Protein AF-A0AB33R6V7-F1 (afdb_monomer_lite)

Secondary structure (DSSP, 8-state):
-EEEE--SS-TTPPPEEEEETTTEEEEE-TT-EEE---TTSEEEEEETT--SPPEEEETT-EEEE---GGGGG--

Structure (mmCIF, N/CA/C/O backbone):
data_AF-A0AB33R6V7-F1
#
_entry.id   AF-A0AB33R6V7-F1
#
loop_
_atom_site.group_PDB
_atom_site.id
_atom_site.type_symbol
_atom_site.label_atom_id
_atom_site.label_alt_id
_atom_site.label_comp_id
_atom_site.label_asym_id
_atom_site.label_entity_id
_atom_site.label_seq_id
_atom_site.pdbx_PDB_ins_code
_atom_site.Cartn_x
_atom_site.Cartn_y
_atom_site.Cartn_z
_atom_site.occupancy
_atom_site.B_iso_or_equiv
_atom_site.auth_seq_id
_atom_site.auth_comp_id
_atom_site.auth_asym_id
_atom_site.auth_atom_id
_atom_site.pdbx_PDB_model_num
ATOM 1 N N . MET A 1 1 ? -10.764 6.854 -0.127 1.00 75.62 1 MET A N 1
ATOM 2 C CA . MET A 1 1 ? -9.357 7.342 -0.098 1.00 75.62 1 MET A CA 1
ATOM 3 C C . MET A 1 1 ? -8.636 7.117 -1.432 1.00 75.62 1 MET A C 1
ATOM 5 O O . MET A 1 1 ? -8.658 6.003 -1.941 1.00 75.62 1 MET A O 1
ATOM 9 N N . ASN A 1 2 ? -7.861 8.096 -1.936 1.00 78.62 2 ASN A N 1
ATOM 10 C CA . ASN A 1 2 ? -7.043 7.913 -3.151 1.00 78.62 2 ASN A CA 1
ATOM 11 C C . ASN A 1 2 ? -5.537 7.748 -2.855 1.00 78.62 2 ASN A C 1
ATOM 13 O O . ASN A 1 2 ? -4.900 8.622 -2.256 1.00 78.62 2 ASN A O 1
ATOM 17 N N . ILE A 1 3 ? -4.950 6.651 -3.337 1.00 79.25 3 ILE A N 1
ATOM 18 C CA . ILE A 1 3 ? -3.513 6.372 -3.251 1.00 79.25 3 ILE A CA 1
ATOM 19 C C . ILE A 1 3 ? -2.909 6.402 -4.648 1.00 79.25 3 ILE A C 1
ATOM 21 O O . ILE A 1 3 ? -3.319 5.647 -5.527 1.00 79.25 3 ILE A O 1
ATOM 25 N N . LYS A 1 4 ? -1.870 7.216 -4.844 1.00 81.88 4 LYS A N 1
ATOM 26 C CA . LYS A 1 4 ? -1.148 7.296 -6.117 1.00 81.88 4 LYS A CA 1
ATOM 27 C C . LYS A 1 4 ? 0.331 6.993 -5.937 1.00 81.88 4 LYS A C 1
ATOM 29 O O . LYS A 1 4 ? 0.992 7.551 -5.056 1.00 81.88 4 LYS A O 1
ATOM 34 N N . ARG A 1 5 ? 0.881 6.166 -6.827 1.00 76.62 5 ARG A N 1
ATOM 35 C CA . ARG A 1 5 ? 2.330 5.970 -6.931 1.00 76.62 5 ARG A CA 1
ATOM 36 C C . ARG A 1 5 ? 2.902 6.887 -8.000 1.00 76.62 5 ARG A C 1
ATOM 38 O O . ARG A 1 5 ? 2.512 6.824 -9.165 1.00 76.62 5 ARG A O 1
ATOM 45 N N . GLN A 1 6 ? 3.880 7.702 -7.618 1.00 76.00 6 GLN A N 1
ATOM 46 C CA . GLN A 1 6 ? 4.584 8.565 -8.560 1.00 76.00 6 GLN A CA 1
ATOM 47 C C . GLN A 1 6 ? 6.082 8.557 -8.272 1.00 76.00 6 GLN A C 1
ATOM 49 O O . GLN A 1 6 ? 6.574 9.194 -7.340 1.00 76.00 6 GLN A O 1
ATOM 54 N N . THR A 1 7 ? 6.822 7.849 -9.118 1.00 67.56 7 THR A N 1
ATOM 55 C CA . THR A 1 7 ? 8.276 7.712 -9.019 1.00 67.56 7 THR A CA 1
ATOM 56 C C . THR A 1 7 ? 8.939 8.522 -10.130 1.00 67.56 7 THR A C 1
ATOM 58 O O . THR A 1 7 ? 8.498 8.507 -11.282 1.00 67.56 7 THR A O 1
ATOM 61 N N . ARG A 1 8 ? 9.997 9.265 -9.783 1.00 64.06 8 ARG A N 1
ATOM 62 C CA . ARG A 1 8 ? 10.693 10.159 -10.726 1.00 64.06 8 ARG A CA 1
ATOM 63 C C . ARG A 1 8 ? 11.751 9.439 -11.566 1.00 64.06 8 ARG A C 1
ATOM 65 O O . ARG A 1 8 ? 12.031 9.878 -12.674 1.00 64.06 8 ARG A O 1
ATOM 72 N N . LEU A 1 9 ? 12.347 8.369 -11.037 1.00 57.47 9 LEU A N 1
ATOM 73 C CA . LEU A 1 9 ? 13.565 7.764 -11.589 1.00 57.47 9 LEU A CA 1
ATOM 74 C C . LEU A 1 9 ? 13.367 6.380 -12.218 1.00 57.47 9 LEU A C 1
ATOM 76 O O . LEU A 1 9 ? 14.173 6.000 -13.060 1.00 57.47 9 LEU A O 1
ATOM 80 N N . VAL A 1 10 ? 12.304 5.640 -11.883 1.00 55.16 10 VAL A N 1
ATOM 81 C CA . VAL A 1 10 ? 12.130 4.259 -12.362 1.00 55.16 10 VAL A CA 1
ATOM 82 C C . VAL A 1 10 ? 10.871 4.160 -13.224 1.00 55.16 10 VAL A C 1
ATOM 84 O O . VAL A 1 10 ? 9.766 3.878 -12.764 1.00 55.16 10 VAL A O 1
ATOM 87 N N . ARG A 1 11 ? 11.038 4.433 -14.523 1.00 50.53 11 ARG A N 1
ATOM 88 C CA . ARG A 1 11 ? 9.983 4.277 -15.545 1.00 50.53 11 ARG A CA 1
ATOM 89 C C . ARG A 1 11 ? 9.587 2.801 -15.754 1.00 50.53 11 ARG A C 1
ATOM 91 O O . ARG A 1 11 ? 8.489 2.539 -16.218 1.00 50.53 11 ARG A O 1
ATOM 98 N N . MET A 1 12 ? 10.461 1.866 -15.358 1.00 57.47 12 MET A N 1
ATOM 99 C CA . MET A 1 12 ? 10.259 0.409 -15.322 1.00 57.47 12 MET A CA 1
ATOM 100 C C . MET A 1 12 ? 10.573 -0.136 -13.917 1.00 57.47 12 MET A C 1
ATOM 102 O O . MET A 1 12 ? 11.576 -0.811 -13.704 1.00 57.47 12 MET A O 1
ATOM 106 N N . GLY A 1 13 ? 9.779 0.252 -12.920 1.00 62.19 13 GLY A N 1
ATOM 107 C CA . GLY A 1 13 ? 9.974 -0.169 -11.530 1.00 62.19 13 GLY A CA 1
ATOM 108 C C . GLY A 1 13 ? 9.088 -1.353 -11.160 1.00 62.19 13 GLY A C 1
ATOM 109 O O . GLY A 1 13 ? 7.906 -1.362 -11.505 1.00 62.19 13 GLY A O 1
ATOM 110 N N . ALA A 1 14 ? 9.639 -2.313 -10.411 1.00 72.00 14 ALA A N 1
ATOM 111 C CA . ALA A 1 14 ? 8.867 -3.375 -9.768 1.00 72.00 14 ALA A CA 1
ATOM 112 C C . ALA A 1 14 ? 7.650 -2.790 -9.015 1.00 72.00 14 ALA A C 1
ATOM 114 O O . ALA A 1 14 ? 7.728 -1.660 -8.503 1.00 72.00 14 ALA A O 1
ATOM 115 N N . PRO A 1 15 ? 6.513 -3.506 -8.963 1.00 81.38 15 PRO A N 1
ATOM 116 C CA . PRO A 1 15 ? 5.327 -3.023 -8.271 1.00 81.38 15 PRO A CA 1
ATOM 117 C C . PRO A 1 15 ? 5.616 -2.827 -6.782 1.00 81.38 15 PRO A C 1
ATOM 119 O O . PRO A 1 15 ? 6.310 -3.628 -6.156 1.00 81.38 15 PRO A O 1
ATOM 122 N N . VAL A 1 16 ? 5.050 -1.772 -6.204 1.00 79.56 16 VAL A N 1
ATOM 123 C CA . VAL A 1 16 ? 5.083 -1.556 -4.757 1.00 79.56 16 VAL A CA 1
ATOM 124 C C . VAL A 1 16 ? 3.839 -2.198 -4.175 1.00 79.56 16 VAL A C 1
ATOM 126 O O . VAL A 1 16 ? 2.731 -1.891 -4.601 1.00 79.56 16 VAL A O 1
ATOM 129 N N . THR A 1 17 ? 4.016 -3.102 -3.215 1.00 85.25 17 THR A N 1
ATOM 130 C CA . THR A 1 17 ? 2.880 -3.679 -2.491 1.00 85.25 17 THR A CA 1
ATOM 131 C C . THR A 1 17 ? 2.575 -2.820 -1.274 1.00 85.25 17 THR A C 1
ATOM 133 O O . THR A 1 17 ? 3.451 -2.605 -0.440 1.00 85.25 17 THR A O 1
ATOM 136 N N . ILE A 1 18 ? 1.340 -2.357 -1.164 1.00 85.00 18 ILE A N 1
ATOM 137 C CA . ILE A 1 18 ? 0.808 -1.663 0.004 1.00 85.00 18 ILE A CA 1
ATOM 138 C C . ILE A 1 18 ? -0.071 -2.645 0.766 1.00 85.00 18 ILE A C 1
ATOM 140 O O . ILE A 1 18 ? -0.908 -3.313 0.160 1.00 85.00 18 ILE A O 1
ATOM 144 N N . PHE A 1 19 ? 0.118 -2.727 2.075 1.00 86.25 19 PHE A N 1
ATOM 145 C CA . PHE A 1 19 ? -0.822 -3.348 2.996 1.00 86.25 19 PHE A CA 1
ATOM 146 C C . PHE A 1 19 ? -1.771 -2.284 3.531 1.00 86.25 19 PHE A C 1
ATOM 148 O O . PHE A 1 19 ? -1.327 -1.218 3.958 1.00 86.25 19 PHE A O 1
ATOM 155 N N . ILE A 1 20 ? -3.061 -2.587 3.473 1.00 86.19 20 ILE A N 1
ATOM 156 C CA . ILE A 1 20 ? -4.165 -1.734 3.896 1.00 86.19 20 ILE A CA 1
ATOM 157 C C . ILE A 1 20 ? -4.868 -2.466 5.037 1.00 86.19 20 ILE A C 1
ATOM 159 O O . ILE A 1 20 ? -5.587 -3.449 4.821 1.00 86.19 20 ILE A O 1
ATOM 163 N N . GLY A 1 21 ? -4.580 -2.028 6.261 1.00 82.69 21 GLY A N 1
ATOM 164 C CA . GLY A 1 21 ? -4.929 -2.753 7.478 1.00 82.69 21 GLY A CA 1
ATOM 165 C C . GLY A 1 21 ? -4.366 -4.177 7.471 1.00 82.69 21 GLY A C 1
ATOM 166 O O . GLY A 1 21 ? -3.341 -4.459 6.848 1.00 82.69 21 GLY A O 1
ATOM 167 N N . ASP A 1 22 ? -5.081 -5.091 8.123 1.00 79.19 22 ASP A N 1
ATOM 168 C CA . ASP A 1 22 ? -4.641 -6.485 8.266 1.00 79.19 22 ASP A CA 1
ATOM 169 C C . ASP A 1 22 ? -5.114 -7.403 7.127 1.00 79.19 22 ASP A C 1
ATOM 171 O O . ASP A 1 22 ? -4.653 -8.539 7.002 1.00 79.19 22 ASP A O 1
ATOM 175 N N . LYS A 1 23 ? -6.067 -6.945 6.303 1.00 76.81 23 LYS A N 1
ATOM 176 C CA . LYS A 1 23 ? -6.825 -7.819 5.386 1.00 76.81 23 LYS A CA 1
ATOM 177 C C . LYS A 1 23 ? -6.600 -7.536 3.907 1.00 76.81 23 LYS A C 1
ATOM 179 O O . LYS A 1 23 ? -6.793 -8.436 3.090 1.00 76.81 23 LYS A O 1
ATOM 184 N N . HIS A 1 24 ? -6.185 -6.325 3.545 1.00 82.69 24 HIS A N 1
ATOM 185 C CA . HIS A 1 24 ? -6.079 -5.922 2.148 1.00 82.69 24 HIS A CA 1
ATOM 186 C C . HIS A 1 24 ? -4.630 -5.654 1.756 1.00 82.69 24 HIS A C 1
ATOM 188 O O . HIS A 1 24 ? -3.828 -5.118 2.516 1.00 82.69 24 HIS A O 1
ATOM 194 N N . LYS A 1 25 ? -4.283 -6.046 0.532 1.00 88.69 25 LYS A N 1
ATOM 195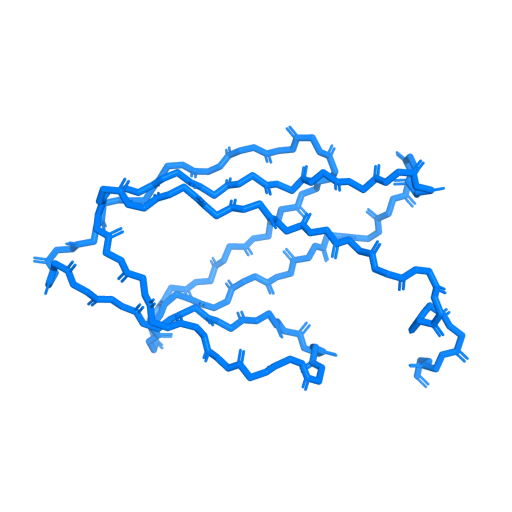 C CA . LYS A 1 25 ? -3.001 -5.714 -0.085 1.00 88.69 25 LYS A CA 1
ATOM 196 C C . LYS A 1 25 ? -3.225 -5.344 -1.539 1.00 88.69 25 LYS A C 1
ATOM 198 O O . LYS A 1 25 ? -4.002 -6.007 -2.224 1.00 88.69 25 LYS A O 1
ATOM 203 N N . ALA A 1 26 ? -2.522 -4.326 -2.009 1.00 85.69 26 ALA A N 1
ATOM 204 C CA . ALA A 1 26 ? -2.597 -3.871 -3.389 1.00 85.69 26 ALA A CA 1
ATOM 205 C C . ALA A 1 26 ? -1.196 -3.653 -3.954 1.00 85.69 26 ALA A C 1
ATOM 207 O O . ALA A 1 26 ? -0.310 -3.159 -3.260 1.00 85.69 26 ALA A O 1
ATOM 208 N N . ALA A 1 27 ? -0.991 -4.031 -5.211 1.00 86.44 27 ALA A N 1
ATOM 209 C CA . ALA A 1 27 ? 0.237 -3.756 -5.943 1.00 86.44 27 ALA A CA 1
ATOM 210 C C . ALA A 1 27 ? 0.025 -2.528 -6.837 1.00 86.44 27 ALA A C 1
ATOM 212 O O . ALA A 1 27 ? -0.906 -2.521 -7.634 1.00 86.44 27 ALA A O 1
ATOM 213 N N . LEU A 1 28 ? 0.883 -1.512 -6.708 1.00 83.31 28 LEU A N 1
ATOM 214 C CA . LEU A 1 28 ? 0.856 -0.302 -7.533 1.00 83.31 28 LEU A CA 1
ATOM 215 C C . LEU A 1 28 ? 2.108 -0.200 -8.403 1.00 83.31 28 LEU A C 1
ATOM 217 O O . LEU A 1 28 ? 3.243 -0.174 -7.896 1.00 83.31 28 LEU A O 1
ATOM 221 N N . TYR A 1 29 ? 1.911 -0.073 -9.711 1.00 83.12 29 TYR A N 1
ATOM 222 C CA . TYR A 1 29 ? 2.958 0.315 -10.648 1.00 83.12 29 TYR A CA 1
ATOM 223 C C . TYR A 1 29 ? 3.106 1.836 -10.697 1.00 83.12 29 TYR A C 1
ATOM 225 O O . TYR A 1 29 ? 2.324 2.597 -10.128 1.00 83.12 29 TYR A O 1
ATOM 233 N N . ASN A 1 30 ? 4.193 2.303 -11.306 1.00 81.88 30 ASN A N 1
ATOM 234 C CA . ASN A 1 30 ? 4.438 3.733 -11.414 1.00 81.88 30 ASN A CA 1
ATOM 235 C C . ASN A 1 30 ? 3.375 4.398 -12.301 1.00 81.88 30 ASN A C 1
ATOM 237 O O . ASN A 1 30 ? 3.227 4.020 -13.458 1.00 81.88 30 ASN A O 1
ATOM 241 N N . GLY A 1 31 ? 2.700 5.420 -11.775 1.00 80.44 31 GLY A N 1
ATOM 242 C CA . GLY A 1 31 ? 1.600 6.102 -12.455 1.00 80.44 31 GLY A CA 1
ATOM 243 C C . GLY A 1 31 ? 0.219 5.572 -12.075 1.00 80.44 31 GLY A C 1
ATOM 244 O O . GLY A 1 31 ? -0.756 6.282 -12.320 1.00 80.44 31 GLY A O 1
ATOM 245 N N . ASP A 1 32 ? 0.139 4.410 -11.420 1.00 83.50 32 ASP A N 1
ATOM 246 C CA . ASP A 1 32 ? -1.131 3.862 -10.958 1.00 83.50 32 ASP A CA 1
ATOM 247 C C . ASP A 1 32 ? -1.713 4.697 -9.817 1.00 83.50 32 ASP A C 1
ATOM 249 O O . ASP A 1 32 ? -1.008 5.212 -8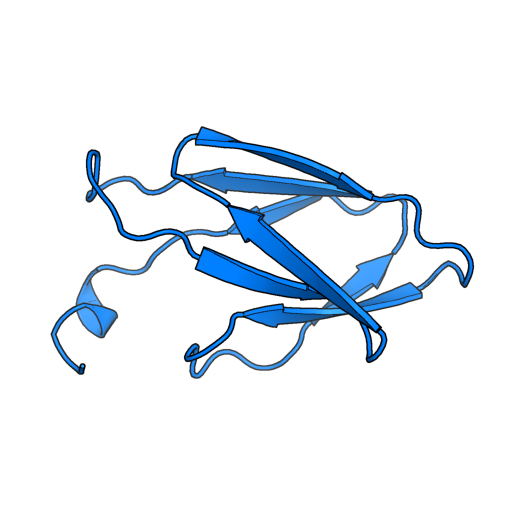.934 1.00 83.50 32 ASP A O 1
ATOM 253 N N . SER A 1 33 ? -3.038 4.772 -9.834 1.00 82.94 33 SER A N 1
ATOM 254 C CA . SER A 1 33 ? -3.865 5.275 -8.749 1.00 82.94 33 SER A CA 1
ATOM 255 C C . SER A 1 33 ? -4.869 4.209 -8.347 1.00 82.94 33 SER A C 1
ATOM 257 O O . SER A 1 33 ? -5.461 3.561 -9.209 1.00 82.94 33 SER A O 1
ATOM 259 N N . LEU A 1 34 ? -5.093 4.079 -7.051 1.00 83.38 34 LEU A N 1
ATOM 260 C CA . LEU A 1 34 ? -6.075 3.185 -6.471 1.00 83.38 34 LEU A CA 1
ATOM 261 C C . LEU A 1 34 ? -7.006 3.999 -5.585 1.00 83.38 34 LEU A C 1
ATOM 263 O O . LEU A 1 34 ? -6.541 4.780 -4.755 1.00 83.38 34 LEU A O 1
ATOM 267 N N . ASP A 1 35 ? -8.303 3.799 -5.780 1.00 82.94 35 ASP A N 1
ATOM 268 C CA . ASP A 1 35 ? -9.326 4.270 -4.857 1.00 82.94 35 ASP A CA 1
ATOM 269 C C . ASP A 1 35 ? -9.715 3.119 -3.934 1.00 82.94 35 ASP A C 1
ATOM 271 O O . ASP A 1 35 ? -9.924 1.992 -4.394 1.00 82.94 35 ASP A O 1
ATOM 275 N N . ILE A 1 36 ? -9.737 3.390 -2.637 1.00 78.25 36 ILE A N 1
ATOM 276 C CA . ILE A 1 36 ? -10.087 2.419 -1.604 1.00 78.25 36 ILE A CA 1
ATOM 277 C C . ILE A 1 36 ? -11.111 3.077 -0.703 1.00 78.25 36 ILE A C 1
ATOM 279 O O . ILE A 1 36 ? -10.814 4.115 -0.116 1.00 78.25 36 ILE A O 1
ATOM 283 N N . ASP A 1 37 ? -12.261 2.436 -0.544 1.00 77.94 37 ASP A N 1
ATOM 284 C CA . ASP A 1 37 ? -13.213 2.795 0.500 1.00 77.94 37 ASP A CA 1
ATOM 285 C C . ASP A 1 37 ? -12.733 2.208 1.831 1.00 77.94 37 ASP A C 1
ATOM 287 O O . ASP A 1 37 ? -12.498 0.997 1.937 1.00 77.94 37 ASP A O 1
ATOM 291 N N . LEU A 1 38 ? -12.549 3.063 2.839 1.00 78.56 38 LEU A N 1
ATOM 292 C CA . LEU A 1 38 ? -12.136 2.659 4.181 1.00 78.56 38 LEU A CA 1
ATOM 293 C C . LEU A 1 38 ? -13.377 2.554 5.087 1.00 78.56 38 LEU A C 1
ATOM 295 O O . LEU A 1 38 ? -13.792 3.555 5.671 1.00 78.56 38 LEU A O 1
ATOM 299 N N . PRO A 1 39 ? -13.968 1.354 5.267 1.00 68.62 39 PRO A N 1
ATOM 300 C CA . PRO A 1 39 ? -15.254 1.202 5.956 1.00 68.62 39 PRO A CA 1
ATOM 301 C C . PRO A 1 39 ? -15.225 1.647 7.426 1.00 68.62 39 PRO A C 1
ATOM 303 O O . PRO A 1 39 ? -16.246 2.081 7.950 1.00 68.62 39 PRO A O 1
ATOM 306 N N . ASP A 1 40 ? -14.058 1.582 8.074 1.00 72.25 40 ASP A N 1
ATOM 307 C CA . ASP A 1 40 ? -13.871 1.956 9.481 1.00 72.25 40 ASP A CA 1
ATOM 308 C C . ASP A 1 40 ? -13.419 3.423 9.660 1.00 72.25 40 ASP A C 1
ATOM 310 O O . ASP A 1 40 ? -13.033 3.838 10.754 1.00 72.25 40 ASP A O 1
ATOM 314 N N . GLY A 1 41 ? -13.424 4.225 8.586 1.00 72.19 41 GLY A N 1
ATOM 315 C CA . GLY A 1 41 ? -13.076 5.653 8.580 1.00 72.19 41 GLY A CA 1
ATOM 316 C C . GLY A 1 41 ? -11.583 5.967 8.746 1.00 72.19 41 GLY A C 1
ATOM 317 O O . GLY A 1 41 ? -11.116 6.992 8.249 1.00 72.19 41 GLY A O 1
ATOM 318 N N . GLN A 1 42 ? -10.815 5.087 9.398 1.00 79.94 42 GLN A N 1
ATOM 319 C CA . GLN A 1 42 ? -9.355 5.143 9.485 1.00 79.94 42 GLN A CA 1
ATOM 320 C C . GLN A 1 42 ? -8.734 3.759 9.294 1.00 79.94 42 GLN A C 1
ATOM 322 O O . GLN A 1 42 ? -9.292 2.734 9.681 1.00 79.94 42 GLN A O 1
ATOM 327 N N . THR A 1 43 ? -7.546 3.711 8.702 1.00 84.38 43 THR A N 1
ATOM 328 C CA . THR A 1 43 ? -6.801 2.468 8.485 1.00 84.38 43 THR A CA 1
ATOM 329 C C . THR A 1 43 ? -5.307 2.740 8.457 1.00 84.38 43 THR A C 1
ATOM 331 O O . THR A 1 43 ? -4.862 3.826 8.099 1.00 84.38 43 THR A O 1
ATOM 334 N N . GLN A 1 44 ? -4.507 1.748 8.844 1.00 84.94 44 GLN A N 1
ATOM 335 C CA . GLN A 1 44 ? -3.060 1.818 8.685 1.00 84.94 44 GLN A CA 1
ATOM 336 C C . GLN A 1 44 ? -2.644 1.358 7.289 1.00 84.94 44 GLN A C 1
ATOM 338 O O . GLN A 1 44 ? -3.039 0.287 6.829 1.00 84.94 44 GLN A O 1
ATOM 343 N N . LEU A 1 4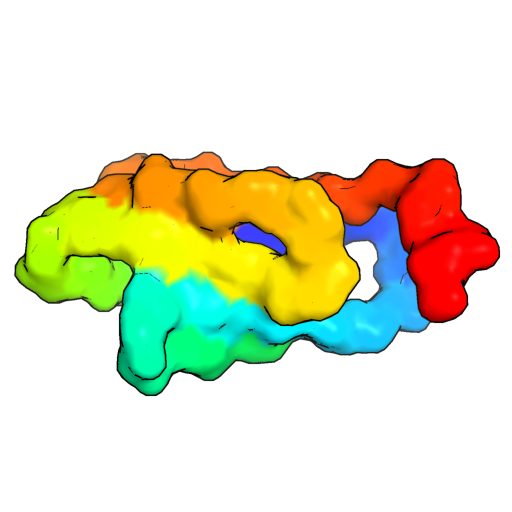5 ? -1.794 2.145 6.642 1.00 84.06 45 LEU A N 1
ATOM 344 C CA . LEU A 1 45 ? -1.096 1.776 5.423 1.00 84.06 45 LEU A CA 1
ATOM 345 C C . LEU A 1 45 ? 0.364 1.501 5.729 1.00 84.06 45 LEU A C 1
ATOM 347 O O . LEU A 1 45 ? 1.049 2.317 6.344 1.00 84.06 45 LEU A O 1
ATOM 351 N N . SER A 1 46 ? 0.874 0.383 5.230 1.00 84.94 46 SER A N 1
ATOM 352 C CA . SER A 1 46 ? 2.310 0.119 5.233 1.00 84.94 46 SER A CA 1
ATOM 353 C C . SER A 1 46 ? 2.770 -0.350 3.864 1.00 84.94 46 SER A C 1
ATOM 355 O O . SER A 1 46 ? 2.042 -1.004 3.121 1.00 84.94 46 SER A O 1
ATOM 357 N N . VAL A 1 47 ? 3.997 0.007 3.501 1.00 82.75 47 VAL A N 1
ATOM 358 C CA . VAL A 1 47 ? 4.587 -0.417 2.236 1.00 82.75 47 VAL A CA 1
ATOM 359 C C . VAL A 1 47 ? 5.447 -1.651 2.489 1.00 82.75 47 VAL A C 1
ATOM 361 O O . VAL A 1 47 ? 6.371 -1.625 3.301 1.00 82.75 47 VAL A O 1
ATOM 364 N N . LYS A 1 48 ? 5.157 -2.744 1.783 1.00 79.44 48 LYS A N 1
ATOM 365 C CA . LYS A 1 48 ? 5.892 -4.006 1.897 1.00 79.44 48 LYS A CA 1
ATOM 366 C C . LYS A 1 48 ? 7.375 -3.791 1.591 1.00 79.44 48 LYS A C 1
ATOM 368 O O . LYS A 1 48 ? 7.710 -3.179 0.582 1.00 79.44 48 LYS A O 1
ATOM 373 N N . HIS A 1 49 ? 8.245 -4.335 2.443 1.00 71.12 49 HIS A N 1
ATOM 374 C CA . HIS A 1 49 ? 9.707 -4.170 2.383 1.00 71.12 49 HIS A CA 1
ATOM 375 C C . HIS A 1 49 ? 10.208 -2.722 2.530 1.00 71.12 49 HIS A C 1
ATOM 377 O O . HIS A 1 49 ? 11.401 -2.472 2.380 1.00 71.12 49 HIS A O 1
ATOM 383 N N . SER A 1 50 ? 9.340 -1.767 2.870 1.00 72.00 50 SER A N 1
ATOM 384 C CA . SER A 1 50 ? 9.770 -0.420 3.231 1.00 72.00 50 SER A CA 1
ATOM 385 C C . SER A 1 50 ? 10.195 -0.377 4.695 1.00 72.00 50 SER A C 1
ATOM 387 O O . SER A 1 50 ? 9.555 -0.969 5.560 1.00 72.00 50 SER A O 1
ATOM 389 N N . ARG A 1 51 ? 11.260 0.377 4.983 1.00 71.81 51 ARG A N 1
ATOM 390 C CA . ARG A 1 51 ? 11.634 0.763 6.356 1.00 71.81 51 ARG A CA 1
ATOM 391 C C . ARG A 1 51 ? 10.796 1.929 6.895 1.00 71.81 51 ARG A C 1
ATOM 393 O O . ARG A 1 51 ? 11.041 2.391 8.003 1.00 71.81 51 ARG A O 1
ATOM 400 N N . GLN A 1 52 ? 9.858 2.447 6.103 1.00 71.81 52 GLN A N 1
ATOM 401 C CA . GLN A 1 52 ? 8.950 3.502 6.537 1.00 71.81 52 GLN A CA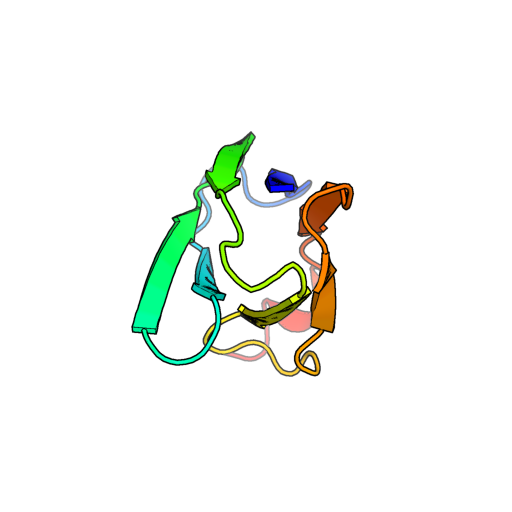 1
ATOM 402 C C . GLN A 1 52 ? 7.946 2.950 7.548 1.00 71.81 52 GLN A C 1
ATOM 404 O O . GLN A 1 52 ? 7.409 1.857 7.374 1.00 71.81 52 GLN A O 1
ATOM 409 N N . THR A 1 53 ? 7.681 3.731 8.589 1.00 73.88 53 THR A N 1
ATOM 410 C CA . THR A 1 53 ? 6.631 3.444 9.566 1.00 73.88 53 THR A CA 1
ATOM 411 C C . THR A 1 53 ? 5.268 3.391 8.879 1.00 73.88 53 THR A C 1
ATOM 413 O O . THR A 1 53 ? 5.027 4.128 7.920 1.00 73.88 53 THR A O 1
ATOM 416 N N . ALA A 1 54 ? 4.373 2.534 9.375 1.00 80.12 54 ALA A N 1
ATOM 417 C CA . ALA A 1 54 ? 2.983 2.533 8.944 1.00 80.12 54 ALA A CA 1
ATOM 418 C C . ALA A 1 54 ? 2.345 3.912 9.184 1.00 80.12 54 ALA A C 1
ATOM 420 O O . ALA A 1 54 ? 2.627 4.576 10.184 1.00 80.12 54 ALA A O 1
ATOM 421 N N . ILE A 1 55 ? 1.502 4.340 8.252 1.00 81.50 55 ILE A N 1
ATOM 422 C CA . ILE A 1 55 ? 0.840 5.642 8.262 1.00 81.50 55 ILE A CA 1
ATOM 423 C C . ILE A 1 55 ? -0.648 5.394 8.480 1.00 81.50 55 ILE A C 1
ATOM 425 O O . ILE A 1 55 ? -1.262 4.654 7.717 1.00 81.50 55 ILE A O 1
ATOM 429 N N . THR A 1 56 ? -1.233 6.007 9.504 1.00 82.50 56 THR A N 1
ATOM 430 C CA . THR A 1 56 ? -2.691 6.023 9.666 1.00 82.50 56 THR A CA 1
ATOM 431 C C . THR A 1 56 ? -3.286 7.031 8.694 1.00 82.50 56 THR A C 1
ATOM 433 O O . THR A 1 56 ? -2.834 8.174 8.641 1.00 82.50 56 THR A O 1
ATOM 436 N N . VAL A 1 57 ? -4.281 6.603 7.929 1.00 80.81 57 VAL A N 1
ATOM 437 C CA . VAL A 1 57 ? -4.963 7.403 6.908 1.00 80.81 57 VAL A CA 1
ATOM 438 C C . VAL A 1 57 ? -6.472 7.277 7.056 1.00 80.81 57 VAL A C 1
ATOM 440 O O . VAL A 1 57 ? -6.970 6.271 7.564 1.00 80.81 57 VAL A O 1
ATOM 443 N N . SER A 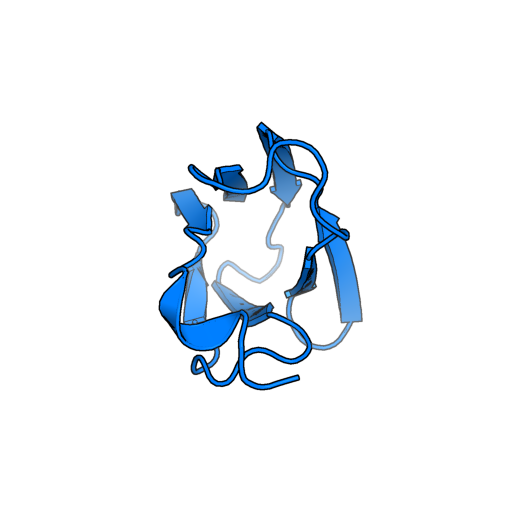1 58 ? -7.182 8.300 6.604 1.00 83.06 58 SER A N 1
ATOM 444 C CA . SER A 1 58 ? -8.637 8.412 6.587 1.00 83.06 58 SER A CA 1
ATOM 445 C C . SER A 1 58 ? -9.179 8.479 5.159 1.00 83.06 58 SER A C 1
ATOM 447 O O . SER A 1 58 ? -8.424 8.609 4.193 1.00 83.06 58 SER A O 1
ATOM 449 N N . ASP A 1 59 ? -10.498 8.378 5.005 1.00 78.12 59 ASP A N 1
ATOM 450 C CA . ASP A 1 59 ? -11.118 8.269 3.680 1.00 78.12 59 ASP A CA 1
ATOM 451 C C . ASP A 1 59 ? -10.952 9.517 2.799 1.00 78.12 59 ASP A C 1
ATOM 453 O O . ASP A 1 59 ? -10.911 9.423 1.568 1.00 78.12 59 ASP A O 1
ATOM 457 N N . GLU A 1 60 ? -10.786 10.677 3.432 1.00 78.19 60 GLU A N 1
ATOM 458 C CA . GLU A 1 60 ? -10.587 11.972 2.777 1.00 78.19 60 GLU A CA 1
ATOM 459 C C . GLU A 1 60 ? -9.123 12.215 2.369 1.00 78.19 60 GLU A C 1
ATOM 461 O O . GLU A 1 60 ? -8.825 13.141 1.602 1.00 78.19 60 GLU A O 1
ATOM 466 N N . ASP A 1 61 ? -8.198 11.374 2.841 1.00 74.31 61 ASP A N 1
ATOM 467 C CA . ASP A 1 61 ? -6.773 11.567 2.614 1.00 74.31 61 ASP A CA 1
ATOM 468 C C . ASP A 1 61 ? -6.351 11.225 1.180 1.00 74.31 61 ASP A C 1
ATOM 470 O O . ASP A 1 61 ? -6.857 10.316 0.510 1.00 74.31 61 ASP A O 1
ATOM 474 N N . LYS A 1 62 ? -5.344 11.963 0.707 1.00 75.69 62 LYS A N 1
ATOM 475 C CA . LYS A 1 62 ? -4.660 11.708 -0.565 1.00 75.69 62 LYS A CA 1
ATOM 476 C C . LYS A 1 62 ? -3.215 11.353 -0.280 1.00 75.69 62 LYS A C 1
ATOM 478 O O . LYS A 1 62 ? -2.428 12.211 0.123 1.00 75.69 62 LYS A O 1
ATOM 483 N N . LEU A 1 63 ? -2.851 10.098 -0.525 1.00 77.25 63 LEU A N 1
ATOM 484 C CA . LEU A 1 63 ? -1.495 9.625 -0.274 1.00 77.25 63 LEU A CA 1
ATOM 485 C C . LEU A 1 63 ? -0.702 9.541 -1.577 1.00 77.25 63 LEU A C 1
ATOM 487 O O . LEU A 1 63 ? -1.090 8.857 -2.526 1.00 77.25 63 LEU A O 1
ATOM 491 N N . LEU A 1 64 ? 0.451 10.210 -1.599 1.00 74.31 64 LEU A N 1
ATOM 492 C CA . LEU A 1 64 ? 1.406 10.131 -2.697 1.00 74.31 64 LEU A CA 1
ATOM 493 C C . LEU A 1 64 ? 2.638 9.342 -2.259 1.00 74.31 64 LEU A C 1
ATOM 495 O O . LEU A 1 64 ? 3.463 9.838 -1.489 1.00 74.31 64 LEU A O 1
ATOM 499 N N . LEU A 1 65 ? 2.797 8.138 -2.803 1.00 73.25 65 LEU A N 1
ATOM 500 C CA . LEU A 1 65 ? 4.012 7.356 -2.603 1.00 73.25 65 LEU A CA 1
ATOM 501 C C . LEU A 1 65 ? 5.122 7.886 -3.514 1.00 73.25 65 LEU A C 1
ATOM 503 O O . LEU A 1 65 ? 5.056 7.749 -4.741 1.00 73.25 65 LEU A O 1
ATOM 507 N N . LYS A 1 66 ? 6.142 8.490 -2.893 1.00 66.69 66 LYS A N 1
ATOM 508 C CA . LYS A 1 66 ? 7.374 8.939 -3.549 1.00 66.69 66 LYS A CA 1
ATOM 509 C C . LYS A 1 66 ? 8.524 8.004 -3.187 1.00 66.69 66 LYS A C 1
ATOM 511 O O . LYS A 1 66 ? 8.854 7.856 -2.013 1.00 66.69 66 LYS A O 1
ATOM 516 N N . ASP A 1 67 ? 9.178 7.449 -4.201 1.00 63.12 67 ASP A N 1
ATOM 517 C CA . ASP A 1 67 ? 10.408 6.678 -4.014 1.00 63.12 67 ASP A CA 1
ATOM 518 C C . ASP A 1 67 ? 11.604 7.630 -3.824 1.00 63.12 67 ASP A C 1
ATOM 520 O O . ASP A 1 67 ? 11.804 8.561 -4.611 1.00 63.12 67 ASP A O 1
ATOM 524 N N . ASN A 1 68 ? 12.402 7.396 -2.776 1.00 57.31 68 ASN A N 1
ATOM 525 C CA . ASN A 1 68 ? 13.663 8.098 -2.534 1.00 57.31 68 ASN A CA 1
ATOM 526 C C . ASN A 1 68 ? 14.822 7.246 -3.095 1.00 57.31 68 ASN A C 1
ATOM 528 O O . ASN A 1 68 ? 15.046 6.141 -2.592 1.00 57.31 68 ASN A O 1
ATOM 532 N N . PRO A 1 69 ? 15.558 7.707 -4.124 1.00 51.91 69 PRO A N 1
ATOM 533 C CA . PRO A 1 69 ? 16.526 6.883 -4.855 1.00 51.91 69 PRO A CA 1
ATOM 534 C C . PRO A 1 69 ? 17.699 6.351 -4.018 1.00 51.91 69 PRO A C 1
ATOM 536 O O . PRO A 1 69 ? 18.339 5.391 -4.428 1.00 51.91 69 PRO A O 1
ATOM 539 N N . LEU A 1 70 ? 17.964 6.911 -2.836 1.00 48.09 70 LEU A N 1
ATOM 540 C CA . LEU A 1 70 ? 19.018 6.434 -1.931 1.00 48.09 70 LEU A CA 1
ATOM 541 C C . LEU A 1 70 ? 18.741 5.046 -1.325 1.00 48.09 70 LEU A C 1
ATOM 543 O O . LEU A 1 70 ? 19.685 4.340 -0.987 1.00 48.09 70 LEU A O 1
ATOM 547 N N . ASN A 1 71 ? 17.477 4.620 -1.237 1.00 42.84 71 ASN A N 1
ATOM 548 C CA . ASN A 1 71 ? 17.122 3.296 -0.711 1.00 42.84 71 ASN A CA 1
ATOM 549 C C . ASN A 1 71 ? 17.098 2.194 -1.788 1.00 42.84 71 ASN A C 1
ATOM 551 O O . ASN A 1 71 ? 16.897 1.034 -1.452 1.00 42.84 71 ASN A O 1
ATOM 555 N N . LEU A 1 72 ? 17.332 2.525 -3.068 1.00 39.19 72 LEU A N 1
ATOM 556 C CA . LEU A 1 72 ? 17.398 1.553 -4.173 1.00 39.19 72 LEU A CA 1
ATOM 557 C C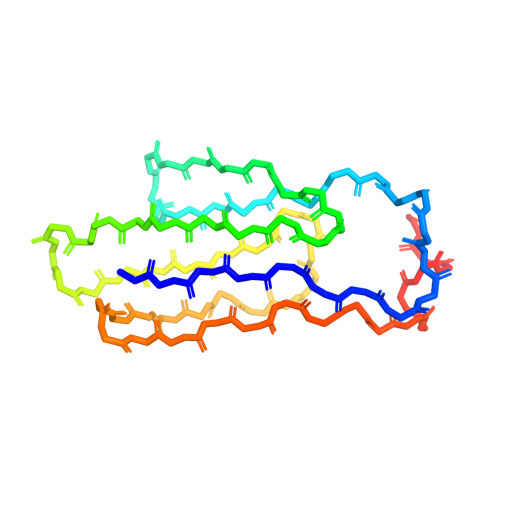 . LEU A 1 72 ? 18.727 0.780 -4.239 1.00 39.19 72 LEU A C 1
ATOM 559 O O . LEU A 1 72 ? 18.871 -0.074 -5.101 1.00 39.19 72 LEU A O 1
ATOM 563 N N . LEU A 1 73 ? 19.705 1.081 -3.378 1.00 35.50 73 LEU A N 1
ATOM 564 C CA . LEU A 1 73 ? 20.998 0.380 -3.329 1.00 35.50 73 LEU A CA 1
ATOM 565 C C . LEU A 1 73 ? 21.135 -0.578 -2.138 1.00 35.50 73 LEU A C 1
ATOM 567 O O . LEU A 1 73 ? 22.159 -1.241 -2.006 1.00 35.50 73 LEU A O 1
ATOM 571 N N . LEU A 1 74 ? 20.122 -0.662 -1.276 1.00 30.72 74 LEU A N 1
ATOM 572 C CA . LEU A 1 74 ? 20.103 -1.568 -0.128 1.00 30.72 74 LEU A CA 1
ATOM 573 C C . LEU A 1 74 ? 18.924 -2.528 -0.299 1.00 30.72 74 LEU A C 1
ATOM 575 O O . LEU A 1 74 ? 17.876 -2.357 0.324 1.00 30.72 74 LEU A O 1
ATOM 579 N N . PHE A 1 75 ? 19.104 -3.469 -1.226 1.00 37.25 75 PHE A N 1
ATOM 580 C CA . PHE A 1 75 ? 18.270 -4.661 -1.375 1.00 37.25 75 PHE A CA 1
ATOM 581 C C . PHE A 1 75 ? 18.539 -5.642 -0.232 1.00 37.25 75 PHE A C 1
ATOM 583 O O . PHE A 1 75 ? 19.725 -5.773 0.152 1.00 37.25 75 PHE A O 1
#

Radius of gyration: 12.34 Å; chains: 1; bounding box: 36×20×25 Å

Sequence (75 aa):
MNIKRQTRLVRMGAPVTIFIGDKHKAALYNGDSLDIDLPDGQTQLSVKHSRQTAITVSDEDKLLLKDNPLNLLLF

pLDDT: mean 73.37, std 13.32, range [30.72, 88.69]

Organism: NCBI:txid759913

Foldseek 3Di:
DKEAEAEDPCPPDFWKWKDWAPPDIDTDDHGDMDQDDDPVQWTWIDIPPDPDDIDIDGNPDYHYDYDDVVCVVPD